Protein AF-A0A536U1C8-F1 (afdb_monomer_lite)

Secondary structure (DSSP, 8-state):
-HHHHHHTTTTTS-HHHHHHHTTSHHHHTTS--TTS-GGGS-HHHHHHHHHHTS-HHHHHHHHHHTT-SS---HHHHHHHHTTTT--HHHHHHHHHHHHHTTS---

Foldseek 3Di:
DVVVQLVVCVVPDPPVRSVVCVVVQPPPFPQADPPDDQCPRGPVSVVVVLLVPDDPLLNQLLVQQVVDDPDDDLVRSLVSSCPPNDDSVNSVVSVVVCVVSVNDDD

Structure (mmCIF, N/CA/C/O backbone):
data_AF-A0A536U1C8-F1
#
_entry.id   AF-A0A536U1C8-F1
#
loop_
_atom_site.group_PDB
_atom_site.id
_atom_site.type_symbol
_atom_site.label_atom_id
_atom_site.label_alt_id
_atom_site.label_comp_id
_atom_site.label_asym_id
_atom_site.label_entity_id
_atom_site.label_seq_id
_atom_site.pdbx_PDB_ins_code
_atom_site.Cartn_x
_atom_site.Cartn_y
_atom_site.Cartn_z
_atom_site.occupancy
_atom_site.B_iso_or_equiv
_atom_site.auth_seq_id
_atom_site.auth_comp_id
_atom_site.auth_asym_id
_atom_site.auth_atom_id
_atom_site.pdbx_PDB_model_num
ATOM 1 N N . MET A 1 1 ? 17.239 4.565 -7.936 1.00 49.03 1 MET A N 1
ATOM 2 C CA . MET A 1 1 ? 17.481 3.252 -8.581 1.00 49.03 1 MET A CA 1
ATOM 3 C C . MET A 1 1 ? 16.907 3.093 -9.998 1.00 49.03 1 MET A C 1
ATOM 5 O O . MET A 1 1 ? 17.464 2.309 -10.751 1.00 49.03 1 MET A O 1
ATOM 9 N N . ALA A 1 2 ? 15.870 3.829 -10.435 1.00 50.16 2 ALA A N 1
ATOM 10 C CA . ALA A 1 2 ? 15.410 3.760 -11.839 1.00 50.16 2 ALA A CA 1
ATOM 11 C C . ALA A 1 2 ? 16.435 4.313 -12.860 1.00 50.16 2 ALA A C 1
ATOM 13 O O . ALA A 1 2 ? 16.544 3.807 -13.974 1.00 50.16 2 ALA A O 1
ATOM 14 N N . ILE A 1 3 ? 17.221 5.317 -12.456 1.00 51.66 3 ILE A N 1
ATOM 15 C CA . ILE A 1 3 ? 18.209 6.000 -13.310 1.00 51.66 3 ILE A CA 1
ATOM 16 C C . ILE A 1 3 ? 19.401 5.089 -13.668 1.00 51.66 3 ILE A C 1
ATOM 18 O O . ILE A 1 3 ? 19.875 5.120 -14.799 1.00 51.66 3 ILE A O 1
ATOM 22 N N . GLU A 1 4 ? 19.846 4.217 -12.758 1.00 52.97 4 GLU A N 1
ATOM 23 C CA . GLU A 1 4 ? 20.972 3.296 -13.002 1.00 52.97 4 GLU A CA 1
ATOM 24 C C . GLU A 1 4 ? 20.609 2.176 -13.995 1.00 52.97 4 GLU A C 1
ATOM 26 O O . GLU A 1 4 ? 21.389 1.847 -14.888 1.00 52.97 4 GLU A O 1
ATOM 31 N N . LEU A 1 5 ? 19.379 1.655 -13.915 1.00 54.09 5 LEU A N 1
ATOM 32 C CA . LEU A 1 5 ? 18.830 0.687 -14.875 1.00 54.09 5 LEU A CA 1
ATOM 33 C C . LEU A 1 5 ? 18.631 1.291 -16.274 1.00 54.09 5 LEU A C 1
ATOM 35 O O . LEU A 1 5 ? 18.803 0.596 -17.278 1.00 54.09 5 LEU A O 1
ATOM 39 N N . ALA A 1 6 ? 18.281 2.578 -16.351 1.00 52.03 6 ALA A N 1
ATOM 40 C CA . ALA A 1 6 ? 18.223 3.311 -17.613 1.00 52.03 6 ALA A CA 1
ATOM 41 C C . ALA A 1 6 ? 19.629 3.501 -18.208 1.00 52.03 6 ALA A C 1
ATOM 43 O O . ALA A 1 6 ? 19.830 3.231 -19.392 1.00 52.03 6 ALA A O 1
ATOM 44 N N . ALA A 1 7 ? 20.619 3.861 -17.383 1.00 57.22 7 ALA A N 1
ATOM 45 C CA . ALA A 1 7 ? 22.006 4.058 -17.808 1.00 57.22 7 ALA A CA 1
ATOM 46 C C . ALA A 1 7 ? 22.639 2.792 -18.421 1.00 57.22 7 ALA A C 1
ATOM 48 O O . ALA A 1 7 ? 23.362 2.884 -19.414 1.00 57.22 7 ALA A O 1
ATOM 49 N N . ALA A 1 8 ? 22.309 1.599 -17.911 1.00 55.59 8 ALA A N 1
ATOM 50 C CA . ALA A 1 8 ? 22.780 0.332 -18.481 1.00 55.59 8 ALA A CA 1
ATOM 51 C C . ALA A 1 8 ? 22.293 0.082 -19.930 1.00 55.59 8 ALA A C 1
ATOM 53 O O . ALA A 1 8 ? 22.938 -0.659 -20.676 1.00 55.59 8 ALA A O 1
ATOM 54 N N . ARG A 1 9 ? 21.186 0.715 -20.355 1.00 54.31 9 ARG A N 1
ATOM 55 C CA . ARG A 1 9 ? 20.540 0.515 -21.669 1.00 54.31 9 ARG A CA 1
ATOM 56 C C . ARG A 1 9 ? 20.884 1.557 -22.727 1.00 54.31 9 ARG A C 1
ATOM 58 O O . ARG A 1 9 ? 20.619 1.303 -23.897 1.00 54.31 9 ARG A O 1
ATOM 65 N N . VAL A 1 10 ? 21.542 2.657 -22.358 1.00 56.16 10 VAL A N 1
ATOM 66 C CA . VAL A 1 10 ? 21.939 3.732 -23.294 1.00 56.16 10 VAL A CA 1
ATOM 67 C C . VAL A 1 10 ? 22.902 3.231 -24.385 1.00 56.16 10 VAL A C 1
ATOM 69 O O . VAL A 1 10 ? 22.979 3.801 -25.466 1.00 56.16 10 VAL A O 1
ATOM 72 N N . ARG A 1 11 ? 23.601 2.109 -24.149 1.00 54.38 11 ARG A N 1
ATOM 73 C CA . ARG A 1 11 ? 24.443 1.445 -25.163 1.00 54.38 11 ARG A CA 1
ATOM 74 C C . ARG A 1 11 ? 23.658 0.751 -26.285 1.00 54.38 11 ARG A C 1
ATOM 76 O O . ARG A 1 11 ? 24.257 0.432 -27.305 1.00 54.38 11 ARG A O 1
ATOM 83 N N . ALA A 1 12 ? 22.367 0.482 -26.092 1.00 51.25 12 ALA A N 1
ATOM 84 C CA . ALA A 1 12 ? 21.533 -0.274 -27.029 1.00 51.25 12 ALA A CA 1
ATOM 85 C C . ALA A 1 12 ? 20.251 0.463 -27.454 1.00 51.25 12 ALA A C 1
ATOM 87 O O . ALA A 1 12 ? 19.609 0.030 -28.406 1.00 51.25 12 ALA A O 1
ATOM 88 N N . LEU A 1 13 ? 19.859 1.528 -26.746 1.00 51.00 13 LEU A N 1
ATOM 89 C CA . LEU A 1 13 ? 18.639 2.305 -26.981 1.00 51.00 13 LEU A CA 1
ATOM 90 C C . LEU A 1 13 ? 18.897 3.788 -26.713 1.00 51.00 13 LEU A C 1
ATOM 92 O O . LEU A 1 13 ? 19.627 4.133 -25.782 1.00 51.00 13 LEU A O 1
ATOM 96 N N . SER A 1 14 ? 18.269 4.659 -27.501 1.00 63.97 14 SER A N 1
ATOM 97 C CA . SER A 1 14 ? 18.300 6.102 -27.270 1.00 63.97 14 SER A CA 1
ATOM 98 C C . SER A 1 14 ? 17.494 6.489 -26.021 1.00 63.97 14 SER A C 1
ATOM 100 O O . SER A 1 14 ? 16.661 5.729 -25.519 1.00 63.97 14 SER A O 1
ATOM 102 N N . VAL A 1 15 ? 17.736 7.694 -25.499 1.00 57.69 15 VAL A N 1
ATOM 103 C CA . VAL A 1 15 ? 17.044 8.215 -24.306 1.00 57.69 15 VAL A CA 1
ATOM 104 C C . VAL A 1 15 ? 15.525 8.283 -24.522 1.00 57.69 15 VAL A C 1
ATOM 106 O O . VAL A 1 15 ? 14.768 7.905 -23.626 1.00 57.69 15 VAL A O 1
ATOM 109 N N . ASP A 1 16 ? 15.080 8.663 -25.722 1.00 57.16 16 ASP A N 1
ATOM 110 C CA . ASP A 1 16 ? 13.657 8.735 -26.075 1.00 57.16 16 ASP A CA 1
ATOM 111 C C . ASP A 1 16 ? 13.008 7.344 -26.156 1.00 57.16 16 ASP A C 1
ATOM 113 O O . ASP A 1 16 ? 11.874 7.147 -25.717 1.00 57.16 16 ASP A O 1
ATOM 117 N N . GLU A 1 17 ? 13.743 6.337 -26.634 1.00 54.25 17 GLU A N 1
ATOM 118 C CA . GLU A 1 17 ? 13.275 4.946 -26.667 1.00 54.25 17 GLU A CA 1
ATOM 119 C C . GLU A 1 17 ? 13.172 4.337 -25.265 1.00 54.25 17 GLU A C 1
ATOM 121 O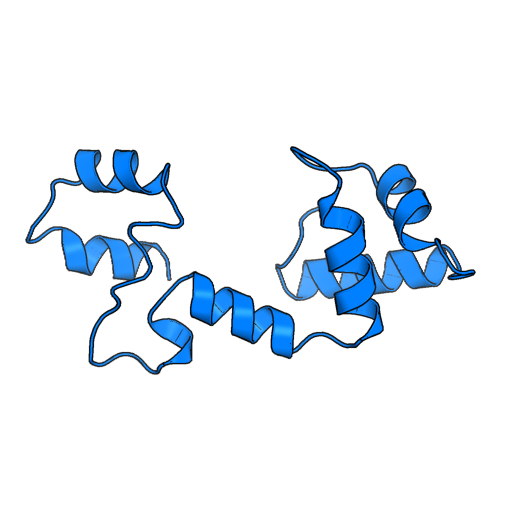 O . GLU A 1 17 ? 12.270 3.540 -24.992 1.00 54.25 17 GLU A O 1
ATOM 126 N N . ILE A 1 18 ? 14.073 4.719 -24.357 1.00 58.25 18 ILE A N 1
ATOM 127 C CA . ILE A 1 18 ? 14.011 4.325 -22.947 1.00 58.25 18 ILE A CA 1
ATOM 128 C C . ILE A 1 18 ? 12.798 4.976 -22.275 1.00 58.25 18 ILE A C 1
ATOM 130 O O . ILE A 1 18 ? 12.056 4.279 -21.585 1.00 58.25 18 ILE A O 1
ATOM 134 N N . ALA A 1 19 ? 12.554 6.268 -22.512 1.00 57.56 19 ALA A N 1
ATOM 135 C CA . ALA A 1 19 ? 11.404 6.990 -21.970 1.00 57.56 19 ALA A CA 1
ATOM 136 C C . ALA A 1 19 ? 10.066 6.421 -22.476 1.00 57.56 19 ALA A C 1
ATOM 138 O O . ALA A 1 19 ? 9.169 6.146 -21.679 1.00 57.56 19 ALA A O 1
ATOM 139 N N . ALA A 1 20 ? 9.954 6.146 -23.780 1.00 57.06 20 ALA A N 1
ATOM 140 C CA . ALA A 1 20 ? 8.757 5.555 -24.378 1.00 57.06 20 ALA A CA 1
ATOM 141 C C . ALA A 1 20 ? 8.478 4.135 -23.857 1.00 57.06 20 ALA A C 1
ATOM 143 O O . ALA A 1 20 ? 7.327 3.760 -23.639 1.00 57.06 20 ALA A O 1
ATOM 144 N N . ARG A 1 21 ? 9.524 3.337 -23.609 1.00 52.09 21 ARG A N 1
ATOM 145 C CA . ARG A 1 21 ? 9.392 1.968 -23.078 1.00 52.09 21 ARG A CA 1
ATOM 146 C C . ARG A 1 21 ? 9.231 1.915 -21.561 1.00 52.09 21 ARG A C 1
ATOM 148 O O . ARG A 1 21 ? 8.752 0.909 -21.043 1.00 52.09 21 ARG A O 1
ATOM 155 N N . LEU A 1 22 ? 9.558 2.995 -20.852 1.00 53.22 22 LEU A N 1
ATOM 156 C CA . LEU A 1 22 ? 9.201 3.179 -19.447 1.00 53.22 22 LEU A CA 1
ATOM 157 C C . LEU A 1 22 ? 7.692 3.345 -19.242 1.00 53.22 22 LEU A C 1
ATOM 159 O O . LEU A 1 22 ? 7.246 3.174 -18.118 1.00 53.22 22 LEU A O 1
ATOM 163 N N . ASN A 1 23 ? 6.896 3.621 -20.279 1.00 54.50 23 ASN A N 1
ATOM 164 C CA . ASN A 1 23 ? 5.435 3.522 -20.176 1.00 54.50 23 ASN A CA 1
ATOM 165 C C . ASN A 1 23 ? 4.951 2.061 -20.121 1.00 54.50 23 ASN A C 1
ATOM 167 O O . ASN A 1 23 ? 3.908 1.785 -19.535 1.00 54.50 23 ASN A O 1
ATOM 171 N N . ASP A 1 24 ? 5.740 1.109 -20.632 1.00 53.69 24 ASP A N 1
ATOM 172 C CA . ASP A 1 24 ? 5.432 -0.330 -20.674 1.00 53.69 24 ASP A CA 1
ATOM 173 C C . ASP A 1 24 ? 6.195 -1.092 -19.562 1.00 53.69 24 ASP A C 1
ATOM 175 O O . ASP A 1 24 ? 6.954 -2.047 -19.773 1.00 53.69 24 ASP A O 1
ATOM 179 N N . ARG A 1 25 ? 6.037 -0.576 -18.331 1.00 50.03 25 ARG A N 1
ATOM 180 C CA . ARG A 1 25 ? 6.871 -0.806 -17.126 1.00 50.03 25 ARG A CA 1
ATOM 181 C C . ARG A 1 25 ? 7.127 -2.268 -16.761 1.00 50.03 25 ARG A C 1
ATOM 183 O O . ARG A 1 25 ? 8.112 -2.565 -16.087 1.00 50.03 25 ARG A O 1
ATOM 190 N N . PHE A 1 26 ? 6.281 -3.191 -17.201 1.00 51.44 26 PHE A N 1
ATOM 191 C CA . PHE A 1 26 ? 6.373 -4.599 -16.818 1.00 51.44 26 PHE A CA 1
ATOM 192 C C . PHE A 1 26 ? 7.205 -5.451 -17.777 1.00 51.44 26 PHE A C 1
ATOM 194 O O . PHE A 1 26 ? 7.732 -6.481 -17.356 1.00 51.44 26 PHE A O 1
ATOM 201 N N . ARG A 1 27 ? 7.374 -5.033 -19.037 1.00 49.53 27 ARG A N 1
ATOM 202 C CA . ARG A 1 27 ? 8.019 -5.874 -20.056 1.00 49.53 27 ARG A CA 1
ATOM 203 C C . ARG A 1 27 ? 9.514 -5.610 -20.209 1.00 49.53 27 ARG A C 1
ATOM 205 O O . ARG A 1 27 ? 10.260 -6.520 -20.556 1.00 49.53 27 ARG A O 1
ATOM 212 N N . LEU A 1 28 ? 9.965 -4.387 -19.920 1.00 48.53 28 LEU A N 1
ATOM 213 C CA . LEU A 1 28 ? 11.377 -4.023 -20.051 1.00 48.53 28 LEU A CA 1
ATOM 214 C C . LEU A 1 28 ? 12.199 -4.378 -18.801 1.00 48.53 28 LEU A C 1
ATOM 216 O O . LEU A 1 28 ? 13.385 -4.669 -18.903 1.00 48.53 28 LEU A O 1
ATOM 220 N N . LEU A 1 29 ? 11.620 -4.335 -17.600 1.00 50.78 29 LEU A N 1
ATOM 221 C CA . LEU A 1 29 ? 12.387 -4.381 -16.345 1.00 50.78 29 LEU A CA 1
ATOM 222 C C . LEU A 1 29 ? 12.679 -5.792 -15.819 1.00 50.78 29 LEU A C 1
ATOM 224 O O . LEU A 1 29 ? 13.248 -5.907 -14.745 1.00 50.78 29 LEU A O 1
ATOM 228 N N . THR A 1 30 ? 12.347 -6.850 -16.555 1.00 51.34 30 THR A N 1
ATOM 229 C CA . THR A 1 30 ? 12.564 -8.257 -16.165 1.00 51.34 30 THR A CA 1
ATOM 230 C C . THR A 1 30 ? 13.962 -8.798 -16.487 1.00 51.34 30 THR A C 1
ATOM 232 O O . THR A 1 30 ? 14.370 -9.799 -15.902 1.00 51.34 30 THR A O 1
ATOM 235 N N . SER A 1 31 ? 14.734 -8.139 -17.357 1.00 52.44 31 SER A N 1
ATOM 236 C CA . SER A 1 31 ? 16.116 -8.530 -17.683 1.00 52.44 31 SER A CA 1
ATOM 237 C C . SER A 1 31 ? 17.111 -7.556 -17.042 1.00 52.44 31 SER A C 1
ATOM 239 O O . SER A 1 31 ? 17.445 -6.528 -17.632 1.00 52.44 31 SER A O 1
ATOM 241 N N . GLY A 1 32 ? 17.509 -7.848 -15.800 1.00 52.28 32 GLY A N 1
ATOM 242 C CA . GLY A 1 32 ? 18.440 -7.053 -14.990 1.00 52.28 32 GLY A CA 1
ATOM 243 C C . GLY A 1 32 ? 19.920 -7.419 -15.159 1.00 52.28 32 GLY A C 1
ATOM 244 O O . GLY A 1 32 ? 20.255 -8.489 -15.672 1.00 52.28 32 GLY A O 1
ATOM 245 N N . ASP A 1 33 ? 20.797 -6.531 -14.683 1.00 50.16 33 ASP A N 1
ATOM 246 C CA . ASP A 1 33 ? 22.259 -6.665 -14.715 1.00 50.16 33 ASP A CA 1
ATOM 247 C C . ASP A 1 33 ? 22.748 -7.883 -13.908 1.00 50.16 33 ASP A C 1
ATOM 249 O O . ASP A 1 33 ? 22.310 -8.131 -12.779 1.00 50.16 33 ASP A O 1
ATOM 253 N N . ARG A 1 34 ? 23.666 -8.677 -14.480 1.00 51.97 34 ARG A N 1
ATOM 254 C CA . ARG A 1 34 ? 24.069 -9.988 -13.919 1.00 51.97 34 ARG A CA 1
ATOM 255 C C . ARG A 1 34 ? 24.833 -9.878 -12.592 1.00 51.97 34 ARG A C 1
ATOM 257 O O . ARG A 1 34 ? 24.935 -10.883 -11.890 1.00 51.97 34 ARG A O 1
ATOM 264 N N . THR A 1 35 ? 25.325 -8.690 -12.241 1.00 49.09 35 THR A N 1
ATOM 265 C CA . THR A 1 35 ? 26.200 -8.427 -11.086 1.00 49.09 35 THR A CA 1
ATOM 266 C C . THR A 1 35 ? 25.499 -7.782 -9.884 1.00 49.09 35 THR A C 1
ATOM 268 O O . THR A 1 35 ? 26.074 -7.770 -8.798 1.00 49.09 35 THR A O 1
ATOM 271 N N . ALA A 1 36 ? 24.262 -7.289 -10.022 1.00 51.78 36 ALA A N 1
ATOM 272 C CA . ALA A 1 36 ? 23.499 -6.744 -8.897 1.00 51.78 36 ALA A CA 1
ATOM 273 C C . ALA A 1 36 ? 22.934 -7.868 -8.005 1.00 51.78 36 ALA A C 1
ATOM 275 O O . ALA A 1 36 ? 22.577 -8.947 -8.492 1.00 51.78 36 ALA A O 1
ATOM 276 N N . LEU A 1 37 ? 22.812 -7.627 -6.693 1.00 51.06 37 LEU A N 1
ATOM 277 C CA . LEU A 1 37 ? 22.152 -8.564 -5.772 1.00 51.06 37 LEU A CA 1
ATOM 278 C C . LEU A 1 37 ? 20.728 -8.877 -6.276 1.00 51.06 37 LEU A C 1
ATOM 280 O O . LEU A 1 37 ? 20.062 -7.956 -6.747 1.00 51.06 37 LEU A O 1
ATOM 284 N N . PRO A 1 38 ? 20.216 -10.123 -6.163 1.00 55.19 38 PRO A N 1
ATOM 285 C CA . PRO A 1 38 ? 18.931 -10.536 -6.751 1.00 55.19 38 PRO A CA 1
ATOM 286 C C . PRO A 1 38 ? 17.766 -9.560 -6.506 1.00 55.19 38 PRO A C 1
ATOM 288 O O . PRO A 1 38 ? 17.006 -9.264 -7.423 1.00 55.19 38 PRO A O 1
ATOM 291 N N . ARG A 1 39 ? 17.716 -8.981 -5.301 1.00 48.88 39 ARG A N 1
ATOM 292 C CA . ARG A 1 39 ? 16.757 -7.970 -4.816 1.00 48.88 39 ARG A CA 1
ATOM 293 C C . ARG A 1 39 ? 16.753 -6.616 -5.551 1.00 48.88 39 ARG A C 1
ATOM 295 O O . ARG A 1 39 ? 15.775 -5.881 -5.479 1.00 48.88 39 ARG A O 1
ATOM 302 N N . GLN A 1 40 ? 17.830 -6.271 -6.253 1.00 50.25 40 GLN A N 1
ATOM 303 C CA . GLN A 1 40 ? 17.984 -5.003 -6.983 1.00 50.25 40 GLN A CA 1
ATOM 304 C C . GLN A 1 40 ? 17.971 -5.189 -8.509 1.00 50.25 40 GLN A C 1
ATOM 306 O O . GLN A 1 40 ? 18.129 -4.222 -9.249 1.00 50.25 40 GLN A O 1
ATOM 311 N N . LYS A 1 41 ? 17.793 -6.425 -9.004 1.00 55.47 41 LYS A N 1
ATOM 312 C CA . LYS A 1 41 ? 17.896 -6.728 -10.441 1.00 55.47 41 LYS A CA 1
ATOM 313 C C . LYS A 1 41 ? 16.745 -6.154 -11.260 1.00 55.47 41 LYS A C 1
ATOM 315 O O . LYS A 1 41 ? 16.933 -5.842 -12.432 1.00 55.47 41 LYS A O 1
ATOM 320 N N . THR A 1 42 ? 15.557 -6.046 -10.673 1.00 64.75 42 THR A N 1
ATOM 321 C CA . THR A 1 42 ? 14.345 -5.607 -11.366 1.00 64.75 42 THR A CA 1
ATOM 322 C C . THR A 1 42 ? 13.488 -4.767 -10.425 1.00 64.75 42 THR A C 1
ATOM 324 O O . THR A 1 42 ? 13.490 -4.988 -9.215 1.00 64.75 42 THR A O 1
ATOM 327 N N . LEU A 1 43 ? 12.711 -3.828 -10.974 1.00 64.25 43 LEU A N 1
ATOM 328 C CA . LEU A 1 43 ? 11.720 -3.079 -10.189 1.00 64.25 43 LEU A CA 1
ATOM 329 C C . LEU A 1 43 ? 10.722 -4.028 -9.506 1.00 64.25 43 LEU A C 1
ATOM 331 O O . LEU A 1 43 ? 10.340 -3.796 -8.367 1.00 64.25 43 LEU A O 1
ATOM 335 N N . ARG A 1 44 ? 10.368 -5.132 -10.179 1.00 71.25 44 ARG A N 1
ATOM 336 C CA . ARG A 1 44 ? 9.559 -6.216 -9.610 1.00 71.25 44 ARG A CA 1
ATOM 337 C C . ARG A 1 44 ? 10.223 -6.823 -8.373 1.00 71.25 44 ARG A C 1
ATOM 339 O O . ARG A 1 44 ? 9.580 -6.861 -7.343 1.00 71.25 44 ARG A O 1
ATOM 346 N N . ALA A 1 45 ? 11.500 -7.200 -8.435 1.00 70.94 45 ALA A N 1
ATOM 347 C CA . ALA A 1 45 ? 12.208 -7.777 -7.291 1.00 70.94 45 ALA A CA 1
ATOM 348 C C . ALA A 1 45 ? 12.305 -6.803 -6.105 1.00 70.94 45 ALA A C 1
ATOM 350 O O . ALA A 1 45 ? 12.250 -7.230 -4.955 1.00 70.94 45 ALA A O 1
ATOM 351 N N . SER A 1 46 ? 12.428 -5.500 -6.373 1.00 73.44 46 SER A N 1
ATOM 352 C CA . SER A 1 46 ? 12.389 -4.484 -5.318 1.00 73.44 46 SER A CA 1
ATOM 353 C C . SER A 1 46 ? 10.995 -4.345 -4.700 1.00 73.44 46 SER A C 1
ATOM 355 O O . SER A 1 46 ? 10.895 -4.284 -3.481 1.00 73.44 46 SER A O 1
ATOM 357 N N . ILE A 1 47 ? 9.929 -4.363 -5.511 1.00 79.12 47 ILE A N 1
ATOM 358 C CA . ILE A 1 47 ? 8.541 -4.350 -5.020 1.00 79.12 47 ILE A CA 1
ATOM 359 C C . ILE A 1 47 ? 8.223 -5.622 -4.228 1.00 79.12 47 ILE A C 1
ATOM 361 O O . ILE A 1 47 ? 7.654 -5.521 -3.147 1.00 79.12 47 ILE A O 1
ATOM 365 N N . ASP A 1 48 ? 8.602 -6.796 -4.734 1.00 82.50 48 ASP A N 1
ATOM 366 C CA . ASP A 1 48 ? 8.361 -8.083 -4.074 1.00 82.50 48 ASP A CA 1
ATOM 367 C C . ASP A 1 48 ? 9.043 -8.103 -2.696 1.00 82.50 48 ASP A C 1
ATOM 369 O O . ASP A 1 48 ? 8.425 -8.465 -1.702 1.00 82.50 48 ASP A O 1
ATOM 373 N N . TRP A 1 49 ? 10.277 -7.593 -2.599 1.00 81.88 49 TRP A N 1
ATOM 374 C CA . TRP A 1 49 ? 10.961 -7.458 -1.312 1.00 81.88 49 TRP A CA 1
ATOM 375 C C . TRP A 1 49 ? 10.281 -6.452 -0.372 1.00 81.88 49 TRP A C 1
ATOM 377 O O . TRP A 1 49 ? 10.105 -6.748 0.808 1.00 81.88 49 TRP A O 1
ATOM 387 N N . SER A 1 50 ? 9.867 -5.280 -0.870 1.00 84.06 50 SER A N 1
ATOM 388 C CA . SER A 1 50 ? 9.107 -4.314 -0.064 1.00 84.06 50 SER A CA 1
ATOM 389 C C . SER A 1 50 ? 7.785 -4.901 0.439 1.00 84.06 50 SER A C 1
ATOM 391 O O . SER A 1 50 ? 7.393 -4.626 1.569 1.00 84.06 50 SER A O 1
ATOM 393 N N . TYR A 1 51 ? 7.125 -5.733 -0.369 1.00 88.50 51 TYR A N 1
ATOM 394 C CA . TYR A 1 51 ? 5.917 -6.459 0.013 1.00 88.50 51 TYR A CA 1
ATOM 395 C C . TYR A 1 51 ? 6.202 -7.534 1.071 1.00 88.50 51 TYR A C 1
ATOM 397 O O .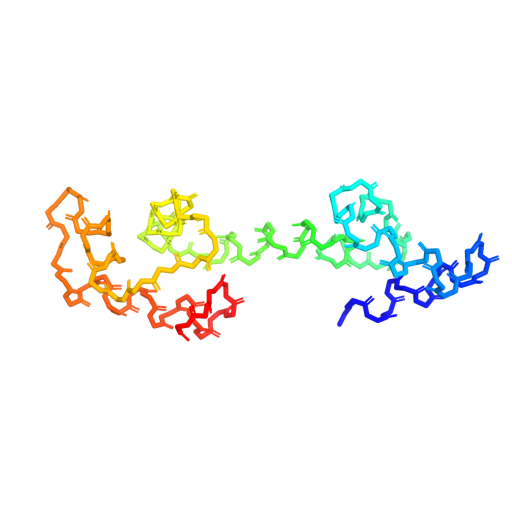 TYR A 1 51 ? 5.448 -7.670 2.034 1.00 88.50 51 TYR A O 1
ATOM 405 N N . ASP A 1 52 ? 7.315 -8.259 0.947 1.00 89.94 52 ASP A N 1
ATOM 406 C CA . ASP A 1 52 ? 7.709 -9.297 1.902 1.00 89.94 52 ASP A CA 1
ATOM 407 C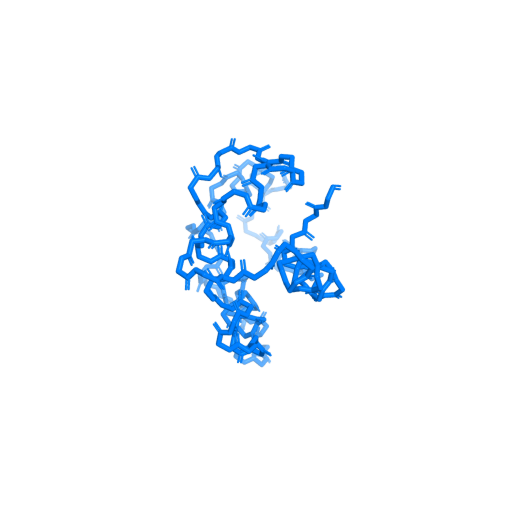 C . ASP A 1 52 ? 8.034 -8.741 3.300 1.00 89.94 52 ASP A C 1
ATOM 409 O O . ASP A 1 52 ? 7.897 -9.454 4.294 1.00 89.94 52 ASP A O 1
ATOM 413 N N . LEU A 1 53 ? 8.404 -7.462 3.405 1.00 88.94 53 LEU A N 1
ATOM 414 C CA . LEU A 1 53 ? 8.639 -6.778 4.683 1.00 88.94 53 LEU A CA 1
ATOM 415 C C . LEU A 1 53 ? 7.360 -6.323 5.399 1.00 88.94 53 LEU A C 1
ATOM 417 O O . LEU A 1 53 ? 7.435 -5.865 6.540 1.00 88.94 53 LEU A O 1
ATOM 421 N N . LEU A 1 54 ? 6.203 -6.415 4.746 1.00 92.62 54 LEU A N 1
ATOM 422 C CA . LEU A 1 54 ? 4.931 -6.017 5.335 1.00 92.62 54 LEU A CA 1
ATOM 423 C C . LEU A 1 54 ? 4.400 -7.053 6.315 1.00 92.62 54 LEU A C 1
ATOM 425 O O . LEU A 1 54 ? 4.497 -8.260 6.070 1.00 92.62 54 LEU A O 1
ATOM 429 N N . THR A 1 55 ? 3.747 -6.561 7.367 1.00 94.00 55 THR A N 1
ATOM 430 C CA . THR A 1 55 ? 2.919 -7.400 8.241 1.00 94.00 55 THR A CA 1
ATOM 431 C C . THR A 1 55 ? 1.703 -7.938 7.481 1.00 94.00 55 THR A C 1
ATOM 433 O O . THR A 1 55 ? 1.298 -7.388 6.454 1.00 94.00 55 THR A O 1
ATOM 436 N N . ASP A 1 56 ? 1.067 -8.994 7.989 1.00 93.31 56 ASP A N 1
ATOM 437 C CA . ASP A 1 56 ? -0.120 -9.567 7.340 1.00 93.31 56 ASP A CA 1
ATOM 438 C C . ASP A 1 56 ? -1.268 -8.555 7.202 1.00 93.31 56 ASP A C 1
ATOM 440 O O . ASP A 1 56 ? -1.966 -8.540 6.182 1.00 93.31 56 ASP A O 1
ATOM 444 N N . HIS A 1 57 ? -1.417 -7.664 8.185 1.00 91.69 57 HIS A N 1
ATOM 445 C CA . HIS A 1 57 ? -2.400 -6.584 8.160 1.00 91.69 57 HIS A CA 1
ATOM 446 C C . HIS A 1 57 ? -2.091 -5.559 7.062 1.00 91.69 57 HIS A C 1
ATOM 448 O O . HIS A 1 57 ? -2.951 -5.260 6.235 1.00 91.69 57 HIS A O 1
ATOM 454 N N . GLU A 1 58 ? -0.838 -5.112 6.958 1.00 92.81 58 GLU A N 1
ATOM 455 C CA . GLU A 1 58 ? -0.398 -4.191 5.903 1.00 92.81 58 GLU A CA 1
ATOM 456 C C . GLU A 1 58 ? -0.558 -4.804 4.501 1.00 92.81 58 GLU A C 1
ATOM 458 O O . GLU A 1 58 ? -1.027 -4.143 3.573 1.00 92.81 58 GLU A O 1
ATOM 463 N N . ARG A 1 59 ? -0.240 -6.098 4.339 1.00 94.62 59 ARG A N 1
ATOM 464 C CA . ARG A 1 59 ? -0.459 -6.835 3.081 1.00 94.62 59 ARG A CA 1
ATOM 465 C C . ARG A 1 59 ? -1.936 -6.955 2.732 1.00 94.62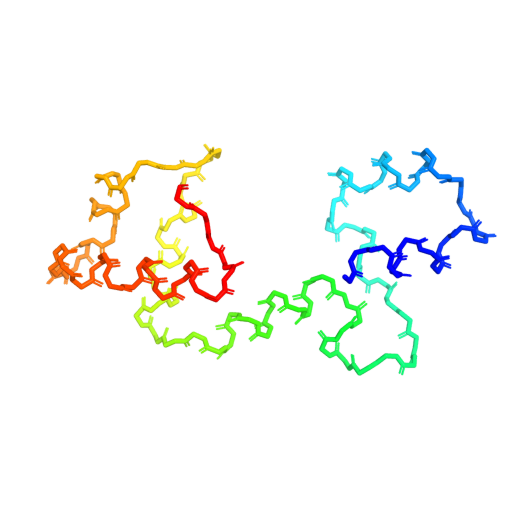 59 ARG A C 1
ATOM 467 O O . ARG A 1 59 ? -2.286 -6.975 1.549 1.00 94.62 59 ARG A O 1
ATOM 474 N N . ALA A 1 60 ? -2.806 -7.130 3.725 1.00 93.44 60 ALA A N 1
ATOM 475 C CA . ALA A 1 60 ? -4.249 -7.182 3.518 1.00 93.44 60 ALA A CA 1
ATOM 476 C C . ALA A 1 60 ? -4.782 -5.822 3.058 1.00 93.44 60 ALA A C 1
ATOM 478 O O . ALA A 1 60 ? -5.476 -5.761 2.042 1.00 93.44 60 ALA A O 1
ATOM 479 N N . LEU A 1 61 ? -4.386 -4.739 3.730 1.00 93.88 61 LEU A N 1
ATOM 480 C CA . LEU A 1 61 ? -4.773 -3.387 3.348 1.00 93.88 61 LEU A CA 1
ATOM 481 C C . LEU A 1 61 ? -4.275 -3.023 1.944 1.00 93.88 61 LEU A C 1
ATOM 483 O O . LEU A 1 61 ? -5.069 -2.599 1.109 1.00 93.88 61 LEU A O 1
ATOM 487 N N . LEU A 1 62 ? -2.998 -3.267 1.632 1.00 93.62 62 LEU A N 1
ATOM 488 C CA . LEU A 1 62 ? -2.444 -2.956 0.311 1.00 93.62 62 LEU A CA 1
ATOM 489 C C . LEU A 1 62 ? -3.176 -3.705 -0.819 1.00 93.62 62 LEU A C 1
ATOM 491 O O . LEU A 1 62 ? -3.415 -3.142 -1.887 1.00 93.62 62 LEU A O 1
ATOM 495 N N . ARG A 1 63 ? -3.588 -4.960 -0.583 1.00 93.50 63 ARG A N 1
ATOM 496 C CA . ARG A 1 63 ? -4.424 -5.717 -1.532 1.00 93.50 63 ARG A CA 1
ATOM 497 C C . ARG A 1 63 ? -5.808 -5.093 -1.702 1.00 93.50 63 ARG A C 1
ATOM 499 O O . ARG A 1 63 ? -6.278 -5.001 -2.831 1.00 93.50 63 ARG A O 1
ATOM 506 N N . ARG A 1 64 ? -6.446 -4.638 -0.623 1.00 93.50 64 ARG A N 1
ATOM 507 C CA . ARG A 1 64 ? -7.766 -3.984 -0.679 1.00 93.50 64 ARG A CA 1
ATOM 508 C C . ARG A 1 64 ? -7.726 -2.669 -1.449 1.00 93.50 64 ARG A C 1
ATOM 510 O O . ARG A 1 64 ? -8.606 -2.423 -2.260 1.00 93.50 64 ARG A O 1
ATOM 517 N N . LEU A 1 65 ? -6.672 -1.874 -1.281 1.00 93.62 65 LEU A N 1
ATOM 518 C CA . LEU A 1 65 ? -6.502 -0.609 -2.007 1.00 93.62 65 LEU A CA 1
ATOM 519 C C . LEU A 1 65 ? -6.312 -0.798 -3.523 1.00 93.62 65 LEU A C 1
ATOM 521 O O . LEU A 1 65 ? -6.559 0.129 -4.290 1.00 93.62 65 LEU A O 1
ATOM 525 N N . SER A 1 66 ? -5.932 -1.999 -3.980 1.00 91.38 66 SER A N 1
ATOM 526 C CA . SER A 1 66 ? -5.717 -2.284 -5.409 1.00 91.38 66 SER A CA 1
ATOM 527 C C . SER A 1 66 ? -6.980 -2.211 -6.280 1.00 91.38 66 SER A C 1
ATOM 529 O O . SER A 1 66 ? -6.871 -2.233 -7.505 1.00 91.38 66 SER A O 1
ATOM 531 N N . VAL A 1 67 ? -8.169 -2.088 -5.675 1.00 93.12 67 VAL A N 1
ATOM 532 C CA . VAL A 1 67 ? -9.437 -1.870 -6.394 1.00 93.12 67 VAL A CA 1
ATOM 533 C C . VAL A 1 67 ? -9.535 -0.478 -7.022 1.00 93.12 67 VAL A C 1
ATOM 535 O O . VAL A 1 67 ? -10.305 -0.280 -7.961 1.00 93.12 67 VAL A O 1
ATOM 538 N N . PHE A 1 68 ? -8.770 0.491 -6.517 1.00 90.88 68 PHE A N 1
ATOM 539 C CA . PHE A 1 68 ? -8.807 1.864 -6.997 1.00 90.88 68 PHE A CA 1
ATOM 540 C C . PHE A 1 68 ? -7.864 2.072 -8.184 1.00 90.88 68 PHE A C 1
ATOM 542 O O . PHE A 1 68 ? -6.671 1.770 -8.126 1.00 90.88 68 PHE A O 1
ATOM 549 N N . ALA A 1 69 ? -8.384 2.669 -9.256 1.00 90.50 69 ALA A N 1
ATOM 550 C CA . ALA A 1 69 ? -7.579 3.155 -10.369 1.00 90.50 69 ALA A CA 1
ATOM 551 C C . ALA A 1 69 ? -7.334 4.664 -10.212 1.00 90.50 69 ALA A C 1
ATOM 553 O O . ALA A 1 69 ? -8.281 5.440 -10.154 1.00 90.50 69 ALA A O 1
ATOM 554 N N . GLY A 1 70 ? -6.066 5.086 -10.179 1.00 81.69 70 GLY A N 1
ATOM 555 C CA . GLY A 1 70 ? -5.697 6.510 -10.162 1.00 81.69 70 GLY A CA 1
ATOM 556 C C . GLY A 1 70 ? -5.627 7.175 -8.781 1.00 81.69 70 GLY A C 1
ATOM 557 O O . GLY A 1 70 ? -5.350 8.368 -8.726 1.00 81.69 70 GLY A O 1
ATOM 558 N N . GLY A 1 71 ? -5.818 6.421 -7.694 1.00 90.12 71 GLY A N 1
ATOM 559 C CA . GLY A 1 71 ? -5.718 6.904 -6.312 1.00 90.12 71 GLY A CA 1
ATOM 560 C C . GLY A 1 71 ? -7.027 6.759 -5.537 1.00 90.12 71 GLY A C 1
ATOM 561 O O . GLY A 1 71 ? -8.005 6.214 -6.045 1.00 90.12 71 GLY A O 1
ATOM 562 N N . TRP A 1 72 ? -7.035 7.227 -4.295 1.00 93.38 72 TRP A N 1
ATOM 563 C CA . TRP A 1 72 ? -8.172 7.136 -3.380 1.00 93.38 72 TRP A CA 1
ATOM 564 C C . TRP A 1 72 ? -8.140 8.292 -2.383 1.00 93.38 72 TRP A C 1
ATOM 566 O O . TRP A 1 72 ? -7.098 8.909 -2.175 1.00 93.38 72 TRP A O 1
ATOM 576 N N . THR A 1 73 ? -9.279 8.572 -1.752 1.00 93.88 73 THR A N 1
ATOM 577 C CA . THR A 1 73 ? -9.321 9.437 -0.566 1.00 93.88 73 THR A CA 1
ATOM 578 C C . THR A 1 73 ? -9.133 8.599 0.697 1.00 93.88 73 THR A C 1
ATOM 580 O O . THR A 1 73 ? -9.276 7.371 0.659 1.00 93.88 73 THR A O 1
ATOM 583 N N . LEU A 1 74 ? -8.841 9.245 1.830 1.00 91.50 74 LEU A N 1
ATOM 584 C CA . LEU A 1 74 ? -8.736 8.552 3.116 1.00 91.50 74 LEU A CA 1
ATOM 585 C C . LEU A 1 74 ? -10.046 7.836 3.470 1.00 91.50 74 LEU A C 1
ATOM 587 O O . LEU A 1 74 ? -10.024 6.679 3.873 1.00 91.50 74 LEU A O 1
ATOM 591 N N . GLU A 1 75 ? -11.192 8.471 3.235 1.00 92.19 75 GLU A N 1
ATOM 592 C CA . GLU A 1 75 ? -12.508 7.891 3.517 1.00 92.19 75 GLU A CA 1
ATOM 593 C C . GLU A 1 75 ? -12.766 6.642 2.664 1.00 92.19 75 GLU A C 1
ATOM 595 O O . GLU A 1 75 ? -13.326 5.657 3.148 1.00 92.19 75 GLU A O 1
ATOM 600 N N . ALA A 1 76 ? -12.328 6.656 1.400 1.00 92.44 76 ALA A N 1
ATOM 601 C CA . ALA A 1 76 ? -12.411 5.495 0.519 1.00 92.44 76 ALA A CA 1
ATOM 602 C C . ALA A 1 76 ? -11.488 4.362 0.996 1.00 92.44 76 ALA A C 1
ATOM 604 O O . ALA A 1 76 ? -11.891 3.197 0.991 1.00 92.44 76 ALA A O 1
ATOM 605 N N . ALA A 1 77 ? -10.273 4.697 1.442 1.00 92.62 77 ALA A N 1
ATOM 606 C CA . ALA A 1 77 ? -9.331 3.735 2.004 1.00 92.62 77 ALA A CA 1
ATOM 607 C C . ALA A 1 77 ? -9.848 3.106 3.306 1.00 92.62 77 ALA A C 1
ATOM 609 O O . ALA A 1 77 ? -9.756 1.893 3.467 1.00 92.62 77 ALA A O 1
ATOM 610 N N . GLU A 1 78 ? -10.446 3.897 4.200 1.00 93.56 78 GLU A N 1
ATOM 611 C CA . GLU A 1 78 ? -11.110 3.412 5.415 1.00 93.56 78 GLU A CA 1
ATOM 612 C C . GLU A 1 78 ? -12.279 2.477 5.091 1.00 93.56 78 GLU A C 1
ATOM 614 O O . GLU A 1 78 ? -12.427 1.438 5.731 1.00 93.56 78 GLU A O 1
ATOM 619 N N . ALA A 1 79 ? -13.091 2.811 4.082 1.00 92.56 79 ALA A N 1
ATOM 620 C CA . ALA A 1 79 ? -14.244 2.003 3.693 1.00 92.56 79 ALA A CA 1
ATOM 621 C C . ALA A 1 79 ? -13.844 0.605 3.194 1.00 92.56 79 ALA A C 1
ATOM 623 O O . ALA A 1 79 ? -14.473 -0.380 3.575 1.00 92.56 79 ALA A O 1
ATOM 624 N N . VAL A 1 80 ? -12.792 0.501 2.372 1.00 92.31 80 VAL A N 1
ATOM 625 C CA . VAL A 1 80 ? -12.303 -0.804 1.888 1.00 92.31 80 VAL A CA 1
ATOM 626 C C . VAL A 1 80 ? -11.391 -1.498 2.903 1.00 92.31 80 VAL A C 1
ATOM 628 O O . VAL A 1 80 ? -11.346 -2.723 2.960 1.00 92.31 80 VAL A O 1
ATOM 631 N N . GLY A 1 81 ? -10.657 -0.733 3.714 1.00 90.19 81 GLY A N 1
ATOM 632 C CA . GLY A 1 81 ? -9.718 -1.229 4.719 1.00 90.19 81 GLY A CA 1
ATOM 633 C C . GLY A 1 81 ? -10.405 -1.815 5.950 1.00 90.19 81 GLY A C 1
ATOM 634 O O . GLY A 1 81 ? -9.927 -2.818 6.481 1.00 90.19 81 GLY A O 1
ATOM 635 N N . GLY A 1 82 ? -11.544 -1.237 6.345 1.00 85.12 82 GLY A N 1
ATOM 636 C CA . GLY A 1 82 ? -12.372 -1.665 7.477 1.00 85.12 82 GLY A CA 1
ATOM 637 C C . GLY A 1 82 ? -13.168 -2.955 7.239 1.00 85.12 82 GLY A C 1
ATOM 638 O O . GLY A 1 82 ? -13.810 -3.474 8.156 1.00 85.12 82 GLY A O 1
ATOM 639 N N . GLU A 1 83 ? -13.137 -3.508 6.022 1.00 77.06 83 GLU A N 1
ATOM 640 C CA . GLU A 1 83 ? -13.817 -4.762 5.707 1.00 77.06 83 GLU A CA 1
ATOM 641 C C . GLU A 1 83 ? -13.289 -5.907 6.599 1.00 77.06 83 GLU A C 1
ATOM 643 O O . GLU A 1 83 ? -12.082 -6.154 6.698 1.00 77.06 83 GLU A O 1
ATOM 648 N N . GLY A 1 84 ? -14.201 -6.620 7.269 1.00 72.31 84 GLY A N 1
ATOM 649 C CA . GLY A 1 84 ? -13.859 -7.668 8.239 1.00 72.31 84 GLY A CA 1
ATOM 650 C C . GLY A 1 84 ? -13.745 -7.201 9.697 1.00 72.31 84 GLY A C 1
ATOM 651 O O . GLY A 1 84 ? -13.210 -7.948 10.510 1.00 72.31 84 GLY A O 1
ATOM 652 N N . GLY A 1 85 ? -14.259 -6.011 10.033 1.00 81.19 85 GLY A N 1
ATOM 653 C CA . GLY A 1 85 ? -14.361 -5.529 11.419 1.00 81.19 85 GLY A CA 1
ATOM 654 C C . GLY A 1 85 ? -13.097 -4.848 11.944 1.00 81.19 85 GLY A C 1
ATOM 655 O O . GLY A 1 85 ? -12.872 -4.840 13.149 1.00 81.19 85 GLY A O 1
ATOM 656 N N . VAL A 1 86 ? -12.265 -4.316 11.047 1.00 86.69 86 VAL A N 1
ATOM 657 C CA . VAL A 1 86 ? -11.074 -3.535 11.409 1.00 86.69 86 VAL A CA 1
ATOM 658 C C . VAL A 1 86 ? -11.504 -2.100 11.717 1.00 86.69 86 VAL A C 1
ATOM 660 O O . VAL A 1 86 ? -12.255 -1.503 10.943 1.00 86.69 86 VAL A O 1
ATOM 663 N N . GLU A 1 87 ? -11.037 -1.545 12.835 1.00 90.94 87 GLU A N 1
ATOM 664 C CA . GLU A 1 87 ? -11.358 -0.173 13.233 1.00 90.94 87 GLU A CA 1
ATOM 665 C C . GLU A 1 87 ? -10.699 0.847 12.297 1.00 90.94 87 GLU A C 1
ATOM 667 O O . GLU A 1 87 ? -9.607 0.634 11.769 1.00 90.94 87 GLU A O 1
ATOM 672 N N . LYS A 1 88 ? -11.337 2.009 12.117 1.00 88.31 88 LYS A N 1
ATOM 673 C CA . LYS A 1 88 ? -10.795 3.076 11.254 1.00 88.31 88 LYS A CA 1
ATOM 674 C C . LYS A 1 88 ? -9.407 3.548 11.695 1.00 88.31 88 LYS A C 1
ATOM 676 O O . LYS A 1 88 ? -8.561 3.819 10.849 1.00 88.31 88 LYS A O 1
ATOM 681 N N . ALA A 1 89 ? -9.174 3.606 13.008 1.00 88.50 89 ALA A N 1
ATOM 682 C CA . ALA A 1 89 ? -7.875 3.957 13.576 1.00 88.50 89 ALA A CA 1
ATOM 683 C C . ALA A 1 89 ? -6.780 2.971 13.135 1.00 88.50 89 ALA A C 1
ATOM 685 O O . ALA A 1 89 ? -5.727 3.399 12.672 1.00 88.50 89 ALA A O 1
ATOM 686 N N . ASP A 1 90 ? -7.069 1.667 13.155 1.00 92.06 90 ASP A N 1
ATOM 687 C CA . ASP A 1 90 ? -6.121 0.640 12.712 1.00 92.06 90 ASP A CA 1
ATOM 688 C C . ASP A 1 90 ? -5.823 0.750 11.208 1.00 92.06 90 ASP A C 1
ATOM 690 O O . ASP A 1 90 ? -4.697 0.501 10.773 1.00 92.06 90 ASP A O 1
ATOM 694 N N . VAL A 1 91 ? -6.817 1.129 10.392 1.00 92.62 91 VAL A N 1
ATOM 695 C CA . VAL A 1 91 ? -6.609 1.379 8.955 1.00 92.62 91 VAL A CA 1
ATOM 696 C C . VAL A 1 91 ? -5.700 2.588 8.739 1.00 92.62 91 VAL A C 1
ATOM 698 O O . VAL A 1 91 ? -4.801 2.527 7.900 1.00 92.62 91 VAL A O 1
ATOM 701 N N . LEU A 1 92 ? -5.903 3.669 9.495 1.00 92.31 92 LEU A N 1
ATOM 702 C CA . LEU A 1 92 ? -5.074 4.871 9.415 1.00 92.31 92 LEU A CA 1
ATOM 703 C C . LEU A 1 92 ? -3.622 4.596 9.836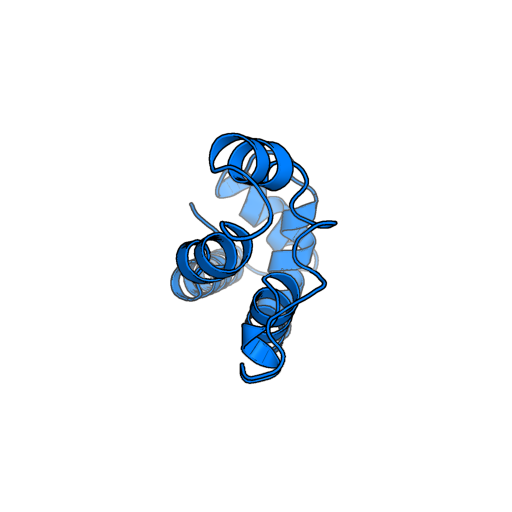 1.00 92.31 92 LEU A C 1
ATOM 705 O O . LEU A 1 92 ? -2.693 5.035 9.151 1.00 92.31 92 LEU A O 1
ATOM 709 N N . ASP A 1 93 ? -3.414 3.827 10.902 1.00 92.31 93 ASP A N 1
ATOM 710 C CA . ASP A 1 93 ? -2.079 3.421 11.350 1.00 92.31 93 ASP A CA 1
ATOM 711 C C . ASP A 1 93 ? -1.372 2.573 10.281 1.00 92.31 93 ASP A C 1
ATOM 713 O O . ASP A 1 93 ? -0.216 2.818 9.926 1.00 92.31 93 ASP A O 1
ATOM 717 N N . GLN A 1 94 ? -2.085 1.617 9.678 1.00 93.06 94 GLN A N 1
ATOM 718 C CA . GLN A 1 94 ? -1.548 0.800 8.588 1.00 93.06 94 GLN A CA 1
ATOM 719 C C . GLN A 1 94 ? -1.250 1.624 7.325 1.00 93.06 94 GLN A C 1
ATOM 721 O O . GLN A 1 94 ? -0.218 1.403 6.690 1.00 93.06 94 GLN A O 1
ATOM 726 N N . LEU A 1 95 ? -2.107 2.584 6.956 1.00 92.94 95 LEU A N 1
ATOM 727 C CA . LEU A 1 95 ? -1.8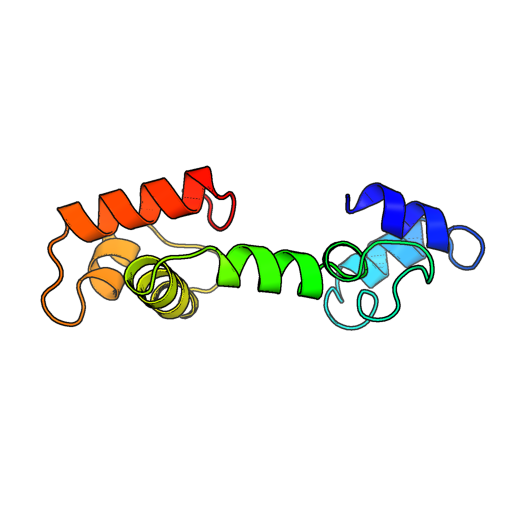44 3.519 5.854 1.00 92.94 95 LEU A CA 1
ATOM 728 C C . LEU A 1 95 ? -0.573 4.328 6.111 1.00 92.94 95 LEU A C 1
ATOM 730 O O . LEU A 1 95 ? 0.268 4.437 5.220 1.00 92.94 95 LEU A O 1
ATOM 734 N N . THR A 1 96 ? -0.409 4.841 7.331 1.00 92.00 96 THR A N 1
ATOM 735 C CA . THR A 1 96 ? 0.777 5.604 7.740 1.00 92.00 96 THR A CA 1
ATOM 736 C C . THR A 1 96 ? 2.039 4.758 7.589 1.00 92.00 96 THR A C 1
ATOM 738 O O . THR A 1 96 ? 2.986 5.177 6.923 1.00 92.00 96 THR A O 1
ATOM 741 N N . ASN A 1 97 ? 2.016 3.512 8.068 1.00 91.62 97 ASN A N 1
ATOM 742 C CA . ASN A 1 97 ? 3.135 2.583 7.903 1.00 91.62 97 ASN A CA 1
ATOM 743 C C . ASN A 1 97 ? 3.456 2.283 6.428 1.00 91.62 97 ASN A C 1
ATOM 745 O O . ASN A 1 97 ? 4.621 2.110 6.068 1.00 91.62 97 ASN A O 1
ATOM 749 N N . LEU A 1 98 ? 2.446 2.187 5.556 1.00 92.00 98 LEU A N 1
ATOM 750 C CA . LEU A 1 98 ? 2.657 1.981 4.119 1.00 92.00 98 LEU A CA 1
ATOM 751 C C . LEU A 1 98 ? 3.277 3.216 3.443 1.00 92.00 98 LEU A C 1
ATOM 753 O O . LEU A 1 98 ? 4.107 3.052 2.544 1.00 92.00 98 LEU A O 1
ATOM 757 N N . VAL A 1 99 ? 2.912 4.429 3.877 1.00 90.75 99 VAL A N 1
ATOM 758 C CA . VAL A 1 99 ? 3.526 5.690 3.423 1.00 90.75 99 VAL A CA 1
ATOM 759 C C . VAL A 1 99 ? 4.985 5.768 3.869 1.00 90.75 99 VAL A C 1
ATOM 761 O O . VAL A 1 99 ? 5.860 6.031 3.044 1.00 90.75 99 VAL A O 1
ATOM 764 N N . GLU A 1 100 ? 5.283 5.459 5.133 1.00 86.50 100 GLU A N 1
ATOM 765 C CA . GLU A 1 100 ? 6.661 5.409 5.648 1.00 86.50 100 GLU A CA 1
ATOM 766 C C . GLU A 1 100 ? 7.529 4.403 4.877 1.00 86.50 100 GLU A C 1
ATOM 768 O O . GLU A 1 100 ? 8.699 4.659 4.589 1.00 86.50 100 GLU A O 1
ATOM 773 N N . LYS A 1 101 ? 6.935 3.280 4.455 1.00 84.06 101 LYS A N 1
ATOM 774 C CA . LYS A 1 101 ? 7.576 2.263 3.604 1.00 84.06 101 LYS A CA 1
ATOM 775 C C . LYS A 1 101 ? 7.575 2.611 2.110 1.00 84.06 101 LYS A C 1
ATOM 777 O O . LYS A 1 101 ? 8.040 1.807 1.302 1.00 84.06 101 LYS A O 1
ATOM 782 N N . SER A 1 102 ? 7.090 3.795 1.728 1.00 87.56 102 SER A N 1
ATOM 783 C CA . SER A 1 102 ? 7.028 4.288 0.343 1.00 87.56 102 SER A CA 1
ATOM 784 C C . SER A 1 102 ? 6.257 3.375 -0.624 1.00 87.56 102 SER A C 1
ATOM 786 O O . SER A 1 102 ? 6.567 3.323 -1.815 1.00 87.56 102 SER A O 1
ATOM 788 N N . LEU A 1 103 ? 5.261 2.635 -0.126 1.00 87.38 103 LEU A N 1
ATOM 789 C CA . LEU A 1 103 ? 4.416 1.758 -0.948 1.00 87.38 103 LEU A CA 1
ATOM 790 C C . LEU A 1 103 ? 3.146 2.443 -1.452 1.00 87.38 103 LEU A C 1
ATOM 792 O O . LEU A 1 103 ? 2.597 2.027 -2.472 1.00 87.38 103 LEU A O 1
ATOM 796 N N . VAL A 1 104 ? 2.693 3.486 -0.757 1.00 88.88 104 VAL A N 1
ATOM 797 C CA . VAL A 1 104 ? 1.558 4.327 -1.151 1.00 88.88 104 VAL A CA 1
ATOM 798 C C . VAL A 1 104 ? 1.879 5.798 -0.905 1.00 88.88 104 VAL A C 1
ATOM 800 O O . VAL A 1 104 ? 2.838 6.129 -0.208 1.00 88.88 104 VAL A O 1
ATOM 803 N N . ILE A 1 105 ? 1.062 6.671 -1.484 1.00 86.00 105 ILE A N 1
ATOM 804 C CA . ILE A 1 105 ? 1.071 8.115 -1.251 1.00 86.00 105 ILE A CA 1
ATOM 805 C C . ILE A 1 105 ? -0.347 8.545 -0.860 1.00 86.00 105 ILE A C 1
ATOM 807 O O . ILE A 1 105 ? -1.309 7.958 -1.361 1.00 86.00 105 ILE A O 1
ATOM 811 N N . LEU A 1 106 ? -0.450 9.514 0.052 1.00 72.88 106 LEU A N 1
ATOM 812 C CA . LEU A 1 106 ? -1.700 10.181 0.432 1.00 72.88 106 LEU A CA 1
ATOM 813 C C . LEU A 1 106 ? -1.896 11.453 -0.396 1.00 72.88 106 LEU A C 1
ATOM 815 O O . LEU A 1 106 ? -0.875 12.127 -0.674 1.00 72.88 106 LEU A O 1
#

Radius of gyration: 17.15 Å; chains: 1; bounding box: 41×21×41 Å

pLDDT: mean 74.41, std 17.96, range [48.53, 94.62]

Sequence (106 aa):
MAIELAAARVRALSVDEIAARLNDRFRLLTSGDRTALPRQKTLRASIDWSYDLLTDHERALLRRLSVFAGGWTLEAAEAVGGEGGVEKADVLDQLTNLVEKSLVIL